Protein AF-A0A2D7VYF1-F1 (afdb_monomer_lite)

Secondary structure (DSSP, 8-state):
--TTTTSHHHHHHHHHHHTGGGHHHHHHHH---HHHHHHHHTT--SS--HHHHHHHHHHHHT--

Sequence (64 aa):
MKDRERDILGYVLQEMDTRKGQLPIIAQRTKIPYRTLQKLSFRETTNPRIQMVQTLYNYFLGAD

Radius of gyration: 11.19 Å; chains: 1; bounding box: 21×31×29 Å

pLDDT: mean 86.52, std 14.15, range [43.19, 95.62]

Structure (mmCIF, N/CA/C/O backbone):
data_AF-A0A2D7VYF1-F1
#
_entry.id   AF-A0A2D7VYF1-F1
#
loop_
_atom_site.group_PDB
_atom_site.id
_atom_site.type_symbol
_atom_site.label_atom_id
_atom_site.label_alt_id
_atom_site.label_comp_id
_atom_site.label_asym_id
_atom_site.label_entity_id
_atom_site.label_seq_id
_atom_site.pdbx_PDB_ins_code
_atom_site.Cartn_x
_atom_site.Cartn_y
_atom_site.Cartn_z
_atom_site.occupancy
_atom_site.B_iso_or_equiv
_atom_site.auth_seq_id
_atom_site.auth_comp_id
_atom_site.auth_asym_id
_atom_site.auth_atom_id
_atom_site.pdbx_PDB_model_num
ATOM 1 N N . MET A 1 1 ? -0.081 -21.126 -17.566 1.00 43.19 1 MET A N 1
ATOM 2 C CA . MET A 1 1 ? -0.519 -20.862 -16.179 1.00 43.19 1 MET A CA 1
ATOM 3 C C . MET A 1 1 ? 0.503 -19.933 -15.540 1.00 43.19 1 MET A C 1
ATOM 5 O O . MET A 1 1 ? 1.647 -20.337 -15.380 1.00 43.19 1 MET A O 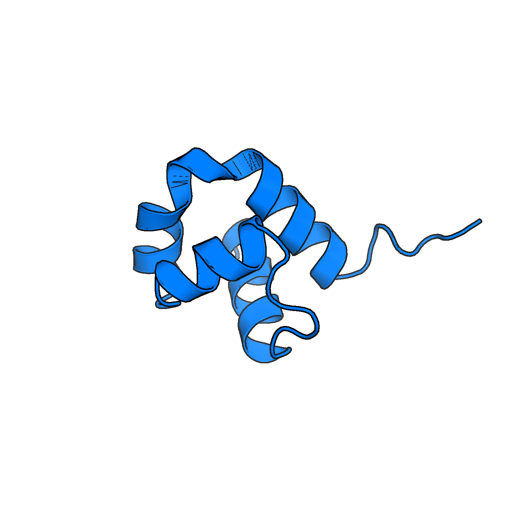1
ATOM 9 N N . LYS A 1 2 ? 0.168 -18.662 -15.295 1.00 43.47 2 LYS A N 1
ATOM 10 C CA . LYS A 1 2 ? 1.010 -17.772 -14.479 1.00 43.47 2 LYS A CA 1
ATOM 11 C C . LYS A 1 2 ? 0.277 -17.601 -13.154 1.00 43.47 2 LYS A C 1
ATOM 13 O O . LYS A 1 2 ? -0.425 -16.621 -12.967 1.00 43.47 2 LYS A O 1
ATOM 18 N N . ASP A 1 3 ? 0.446 -18.559 -12.248 1.00 45.38 3 ASP A N 1
ATOM 19 C CA . ASP A 1 3 ? -0.022 -18.507 -10.850 1.00 45.38 3 ASP A CA 1
ATOM 20 C C . ASP A 1 3 ? 0.677 -17.398 -10.023 1.00 45.38 3 ASP A C 1
ATOM 22 O O . ASP A 1 3 ? 0.946 -17.558 -8.838 1.00 45.38 3 ASP A O 1
ATOM 26 N N . ARG A 1 4 ? 1.023 -16.259 -10.639 1.00 48.31 4 ARG A N 1
ATOM 27 C CA . ARG A 1 4 ? 1.722 -15.135 -9.994 1.00 48.31 4 ARG A CA 1
ATOM 28 C C . ARG A 1 4 ? 0.789 -14.020 -9.527 1.00 48.31 4 ARG A C 1
ATOM 30 O O . ARG A 1 4 ? 1.261 -13.057 -8.949 1.00 48.31 4 ARG A O 1
ATOM 37 N N . GLU A 1 5 ? -0.520 -14.156 -9.722 1.00 47.75 5 GLU A N 1
ATOM 38 C CA . GLU A 1 5 ? -1.518 -13.280 -9.081 1.00 47.75 5 GLU A CA 1
ATOM 39 C C . GLU A 1 5 ? -1.725 -13.610 -7.589 1.00 47.75 5 GLU A C 1
ATOM 41 O O . GLU A 1 5 ? -2.566 -13.011 -6.931 1.00 47.75 5 GLU A O 1
ATOM 46 N N . ARG A 1 6 ? -0.936 -14.537 -7.023 1.00 56.81 6 ARG A N 1
ATOM 47 C CA . ARG A 1 6 ? -0.932 -14.871 -5.591 1.00 56.81 6 ARG A CA 1
ATOM 48 C C . ARG A 1 6 ? 0.439 -14.692 -4.931 1.00 56.81 6 ARG A C 1
ATOM 50 O O . ARG A 1 6 ? 0.773 -15.433 -4.011 1.00 56.81 6 ARG A O 1
ATOM 57 N N . ASP A 1 7 ? 1.252 -13.741 -5.392 1.00 85.19 7 ASP A N 1
ATOM 58 C CA . ASP A 1 7 ? 2.371 -13.253 -4.579 1.00 85.19 7 ASP A CA 1
ATOM 59 C C . ASP A 1 7 ? 1.926 -12.072 -3.694 1.00 85.19 7 ASP A C 1
ATOM 61 O O . ASP A 1 7 ? 0.921 -11.406 -3.955 1.00 85.19 7 ASP A O 1
ATOM 65 N N . ILE A 1 8 ? 2.644 -11.851 -2.589 1.00 89.31 8 ILE A N 1
ATOM 66 C CA . ILE A 1 8 ? 2.303 -10.831 -1.581 1.00 89.31 8 ILE A CA 1
ATOM 67 C C . ILE A 1 8 ? 2.174 -9.443 -2.230 1.00 89.31 8 ILE A C 1
ATOM 69 O O . ILE A 1 8 ? 1.301 -8.658 -1.859 1.00 89.31 8 ILE A O 1
ATOM 73 N N . LEU A 1 9 ? 3.016 -9.142 -3.225 1.00 89.25 9 LEU A N 1
ATOM 74 C CA . LEU A 1 9 ? 2.981 -7.870 -3.937 1.00 89.25 9 LEU A CA 1
ATOM 75 C C . LEU A 1 9 ? 1.712 -7.733 -4.787 1.00 89.25 9 LEU A C 1
ATOM 77 O O . LEU A 1 9 ? 1.077 -6.684 -4.742 1.00 89.25 9 LEU A O 1
ATOM 81 N N . GLY A 1 10 ? 1.320 -8.772 -5.522 1.00 89.38 10 GLY A N 1
ATOM 82 C CA . GLY A 1 10 ? 0.093 -8.806 -6.313 1.00 89.38 10 GLY A CA 1
ATOM 83 C C . GLY A 1 10 ? -1.146 -8.564 -5.456 1.00 89.38 10 GLY A C 1
ATOM 84 O O . GLY A 1 10 ? -1.955 -7.699 -5.791 1.00 89.38 10 GLY A O 1
ATOM 85 N N . TYR A 1 11 ? -1.233 -9.232 -4.302 1.00 91.62 11 TYR A N 1
ATOM 86 C CA . TYR A 1 11 ? -2.306 -8.998 -3.332 1.00 91.62 11 TYR A CA 1
ATOM 87 C C . TYR A 1 11 ? -2.324 -7.545 -2.837 1.00 91.62 11 TYR A C 1
ATOM 89 O O . TYR A 1 11 ? -3.358 -6.882 -2.874 1.00 91.62 11 TYR A O 1
ATOM 97 N N . VAL A 1 12 ? -1.168 -7.010 -2.427 1.00 92.88 12 VAL A N 1
ATOM 98 C CA . VAL A 1 12 ? -1.061 -5.620 -1.957 1.00 92.88 12 VAL A CA 1
ATOM 99 C C . VAL A 1 12 ? -1.479 -4.632 -3.043 1.00 92.88 12 VAL A C 1
ATOM 101 O O . VAL A 1 12 ? -2.198 -3.682 -2.749 1.00 92.88 12 VAL A O 1
ATOM 104 N N . LEU A 1 13 ? -1.066 -4.836 -4.295 1.00 91.62 13 LEU A N 1
ATOM 105 C CA . LEU A 1 13 ? -1.446 -3.960 -5.405 1.00 91.62 13 LEU A CA 1
ATOM 106 C C . LEU A 1 13 ? -2.952 -4.022 -5.691 1.00 91.62 13 LEU A C 1
ATOM 10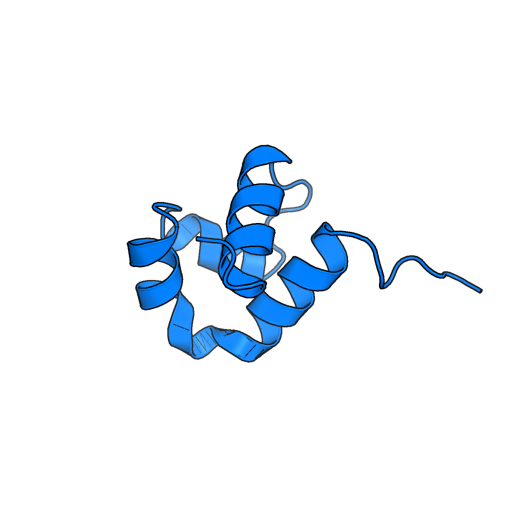8 O O . LEU A 1 13 ? -3.558 -2.978 -5.924 1.00 91.62 13 LEU A O 1
ATOM 112 N N . GLN A 1 14 ? -3.563 -5.205 -5.614 1.00 92.25 14 GLN A N 1
ATOM 113 C CA . GLN A 1 14 ? -5.010 -5.367 -5.758 1.00 92.25 14 GLN A CA 1
ATOM 114 C C . GLN A 1 14 ? -5.778 -4.635 -4.646 1.00 92.25 14 GLN A C 1
ATOM 116 O O . GLN A 1 14 ? -6.714 -3.886 -4.927 1.00 92.25 14 GLN A O 1
ATOM 121 N N . GLU A 1 15 ? -5.361 -4.781 -3.389 1.00 93.81 15 GLU A N 1
ATOM 122 C CA . GLU A 1 15 ? -5.961 -4.061 -2.259 1.00 93.81 15 GLU A CA 1
ATOM 123 C C . GLU A 1 15 ? -5.763 -2.541 -2.367 1.00 93.81 15 GLU A C 1
ATOM 125 O O . GLU A 1 15 ? -6.669 -1.752 -2.099 1.00 93.81 15 GLU A O 1
ATOM 130 N N . MET A 1 16 ? -4.600 -2.102 -2.845 1.00 92.50 16 MET A N 1
ATOM 131 C CA . MET A 1 16 ? -4.334 -0.692 -3.134 1.00 92.50 16 MET A CA 1
ATOM 132 C C . MET A 1 16 ? -5.212 -0.147 -4.269 1.00 92.50 16 MET A C 1
ATOM 134 O O . MET A 1 16 ? -5.570 1.034 -4.246 1.00 92.50 16 MET A O 1
ATOM 138 N N . ASP A 1 17 ? -5.563 -0.980 -5.252 1.00 90.94 17 ASP A N 1
ATOM 139 C CA . ASP A 1 17 ? -6.448 -0.611 -6.354 1.00 90.94 17 ASP A CA 1
ATOM 140 C C . ASP A 1 17 ? -7.916 -0.493 -5.903 1.00 90.94 17 ASP A C 1
ATOM 142 O O . ASP A 1 17 ? -8.610 0.438 -6.319 1.00 90.94 17 ASP A O 1
ATOM 146 N N . THR A 1 18 ? -8.381 -1.370 -5.009 1.00 92.12 18 THR A N 1
ATOM 147 C CA . THR A 1 18 ? -9.750 -1.319 -4.460 1.00 92.12 18 THR A CA 1
ATOM 148 C C . THR A 1 18 ? -9.940 -0.189 -3.440 1.00 92.12 18 THR A C 1
ATOM 150 O O . THR A 1 18 ? -11.038 0.352 -3.310 1.00 92.12 18 THR A O 1
ATOM 153 N N . ARG A 1 19 ? -8.871 0.226 -2.746 1.00 91.81 19 ARG A N 1
ATOM 154 C CA . ARG A 1 19 ? -8.914 1.198 -1.636 1.00 91.81 19 ARG A CA 1
ATOM 155 C C . ARG A 1 19 ? -8.330 2.576 -1.981 1.00 91.81 19 ARG A C 1
ATOM 157 O O . ARG A 1 19 ? -7.911 3.306 -1.081 1.00 91.81 19 ARG A O 1
ATOM 164 N N . LYS A 1 20 ? -8.341 2.997 -3.254 1.00 84.88 20 LYS A N 1
ATOM 165 C CA . LYS A 1 20 ? -7.800 4.307 -3.707 1.00 84.88 20 LYS A CA 1
ATOM 166 C C . LYS A 1 20 ? -8.347 5.521 -2.948 1.00 84.88 20 LYS A C 1
ATOM 168 O O . LYS A 1 20 ? -7.623 6.487 -2.730 1.00 84.88 20 LYS A O 1
ATOM 173 N N . GLY A 1 21 ? -9.602 5.473 -2.501 1.00 91.00 21 GLY A N 1
ATOM 174 C CA . GLY A 1 21 ? -10.206 6.541 -1.693 1.00 91.00 21 GLY A CA 1
ATOM 175 C C . GLY A 1 21 ? -9.742 6.578 -0.229 1.00 91.00 21 GLY A C 1
ATOM 176 O O . GLY A 1 21 ? -10.001 7.551 0.469 1.00 91.00 21 GLY A O 1
ATOM 177 N N . GLN A 1 22 ? -9.056 5.537 0.250 1.00 94.31 22 GLN A N 1
ATOM 178 C CA . GLN A 1 22 ? -8.709 5.344 1.664 1.00 94.31 22 GLN A CA 1
ATOM 179 C C . GLN A 1 22 ? -7.215 5.533 1.955 1.00 94.31 22 GLN A C 1
ATOM 181 O O . GLN A 1 22 ? -6.789 5.368 3.098 1.00 94.31 22 GLN A O 1
ATOM 186 N N . LEU A 1 23 ? -6.410 5.919 0.959 1.00 93.62 23 LEU A N 1
ATOM 187 C CA . LEU A 1 23 ? -4.964 6.114 1.112 1.00 93.62 23 LEU A CA 1
ATOM 188 C C . LEU A 1 23 ? -4.560 6.983 2.327 1.00 93.62 23 LEU A C 1
ATOM 190 O O . LEU A 1 23 ? -3.567 6.635 2.968 1.00 93.62 23 LEU A O 1
ATOM 194 N N . PRO A 1 24 ? -5.290 8.055 2.715 1.00 95.12 24 PRO A N 1
ATOM 195 C CA . PRO A 1 24 ? -4.967 8.806 3.934 1.00 95.12 24 PRO A CA 1
ATOM 196 C C . PRO A 1 24 ? -5.081 7.971 5.221 1.00 95.12 24 PRO A C 1
ATOM 198 O O . PRO A 1 24 ? -4.233 8.076 6.106 1.00 95.12 24 PRO A O 1
ATOM 201 N N . ILE A 1 25 ? -6.094 7.104 5.314 1.00 95.56 25 ILE A N 1
ATOM 202 C CA . ILE A 1 25 ? -6.325 6.225 6.472 1.00 95.56 25 ILE A CA 1
ATOM 203 C C . ILE A 1 25 ? -5.244 5.145 6.526 1.00 95.56 25 ILE A C 1
ATOM 205 O O . ILE A 1 25 ? -4.655 4.899 7.580 1.00 95.56 25 ILE A O 1
ATOM 209 N N . ILE A 1 26 ? -4.940 4.544 5.373 1.00 94.88 26 ILE A N 1
ATOM 210 C CA . ILE A 1 26 ? -3.890 3.528 5.244 1.00 94.88 26 ILE A CA 1
ATOM 211 C C . ILE A 1 26 ? -2.544 4.124 5.672 1.00 94.88 26 ILE A C 1
ATOM 213 O O . ILE A 1 26 ? -1.826 3.503 6.453 1.00 94.88 26 ILE A O 1
ATOM 217 N N . ALA A 1 27 ? -2.228 5.355 5.255 1.00 95.62 27 ALA A N 1
ATOM 218 C CA . ALA A 1 27 ? -1.006 6.051 5.663 1.00 95.62 27 ALA A CA 1
ATOM 219 C C . ALA A 1 27 ? -0.919 6.232 7.186 1.00 95.62 27 ALA A C 1
ATOM 221 O O . ALA A 1 27 ? 0.121 5.980 7.796 1.00 95.62 27 ALA A O 1
ATOM 222 N N . GLN A 1 28 ? -2.021 6.634 7.824 1.00 95.31 28 GLN A N 1
ATOM 223 C CA . GLN A 1 28 ? -2.062 6.853 9.269 1.00 95.31 28 GLN A CA 1
ATOM 224 C C . GLN A 1 28 ? -1.841 5.559 10.068 1.00 95.31 28 GLN A C 1
ATOM 226 O O . GLN A 1 28 ? -1.150 5.583 11.097 1.00 95.31 28 GLN A O 1
ATOM 231 N N . ARG A 1 29 ? -2.431 4.452 9.599 1.00 95.25 29 ARG A N 1
ATOM 232 C CA . ARG A 1 29 ? -2.380 3.135 10.250 1.00 95.25 29 ARG A CA 1
ATOM 233 C C . ARG A 1 29 ? -1.038 2.440 10.043 1.00 95.25 29 ARG A C 1
ATOM 235 O O . ARG A 1 29 ? -0.436 2.007 11.013 1.00 95.25 29 ARG A O 1
ATOM 242 N N . THR A 1 30 ? -0.530 2.436 8.815 1.00 94.44 30 THR A N 1
ATOM 243 C CA . THR A 1 30 ? 0.717 1.741 8.443 1.00 94.44 30 THR A CA 1
ATOM 244 C C . THR A 1 30 ? 1.985 2.552 8.706 1.00 94.44 30 THR A C 1
ATOM 246 O O . THR A 1 30 ? 3.089 2.034 8.568 1.00 94.44 30 THR A O 1
ATOM 249 N N . LYS A 1 31 ? 1.850 3.850 9.020 1.00 94.75 31 LYS A N 1
ATOM 250 C CA . LYS A 1 31 ? 2.957 4.826 9.097 1.00 94.75 31 LYS A CA 1
ATOM 251 C C . LYS A 1 31 ? 3.742 4.987 7.789 1.00 94.75 31 LYS A C 1
ATOM 253 O O . LYS A 1 31 ? 4.782 5.644 7.771 1.00 94.75 31 LYS A O 1
ATOM 258 N N . ILE A 1 32 ? 3.232 4.453 6.680 1.00 94.19 32 ILE A N 1
ATOM 259 C CA . ILE A 1 32 ? 3.802 4.666 5.353 1.00 94.19 32 ILE A CA 1
ATOM 260 C C . ILE A 1 32 ? 3.344 6.043 4.854 1.00 94.19 32 ILE A C 1
ATOM 262 O O . ILE A 1 32 ? 2.153 6.353 4.917 1.00 94.19 32 ILE A O 1
ATOM 266 N N . PRO A 1 33 ? 4.247 6.889 4.325 1.00 95.12 33 PRO A N 1
ATOM 267 C CA . PRO A 1 33 ? 3.861 8.202 3.825 1.00 95.12 33 PRO A CA 1
ATOM 268 C C . PRO A 1 33 ? 2.784 8.114 2.739 1.00 95.12 33 PRO A C 1
ATOM 270 O O . PRO A 1 33 ? 2.913 7.340 1.790 1.00 95.12 33 PRO A O 1
ATOM 273 N N . TYR A 1 34 ? 1.770 8.978 2.821 1.00 94.25 34 TYR A N 1
ATOM 274 C CA . TYR A 1 34 ? 0.683 9.058 1.836 1.00 94.25 34 TYR A CA 1
ATOM 275 C C . TYR A 1 34 ? 1.197 9.142 0.392 1.00 94.25 34 TYR A C 1
ATOM 277 O O . TYR A 1 34 ? 0.723 8.425 -0.48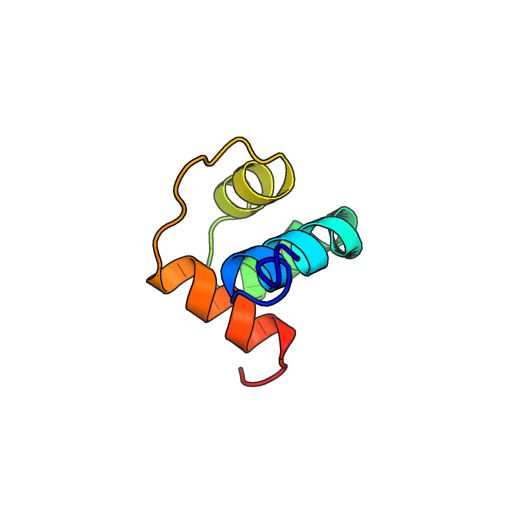4 1.00 94.25 34 TYR A O 1
ATOM 285 N N . ARG A 1 35 ? 2.236 9.952 0.150 1.00 93.19 35 ARG A N 1
ATOM 286 C CA . ARG A 1 35 ? 2.855 10.087 -1.176 1.00 93.19 35 ARG A CA 1
ATOM 287 C C . ARG A 1 35 ? 3.439 8.768 -1.694 1.00 93.19 35 ARG A C 1
ATOM 289 O O . ARG A 1 35 ? 3.398 8.511 -2.891 1.00 93.19 35 ARG A O 1
ATOM 296 N N . THR A 1 36 ? 3.973 7.928 -0.811 1.00 92.75 36 THR A N 1
ATOM 297 C CA . THR A 1 36 ? 4.470 6.592 -1.166 1.00 92.75 36 THR A CA 1
ATOM 298 C C . THR A 1 36 ? 3.315 5.675 -1.549 1.00 92.75 36 THR A C 1
ATOM 300 O O . THR A 1 36 ? 3.393 4.990 -2.564 1.00 92.75 36 THR A O 1
ATOM 303 N N . LEU A 1 37 ? 2.217 5.715 -0.791 1.00 94.25 37 LEU A N 1
ATOM 304 C CA . LEU A 1 37 ? 1.007 4.956 -1.107 1.00 94.25 37 LEU A CA 1
ATOM 305 C C . LEU A 1 37 ? 0.374 5.401 -2.429 1.00 94.25 37 LEU A C 1
ATOM 307 O O . LEU A 1 37 ? -0.030 4.552 -3.215 1.00 94.25 37 LEU A O 1
ATOM 311 N N . GLN A 1 38 ? 0.353 6.705 -2.721 1.00 92.94 38 GLN A N 1
ATOM 312 C CA . GLN A 1 38 ? -0.077 7.214 -4.025 1.00 92.94 38 GLN A CA 1
ATOM 313 C C . GLN A 1 38 ? 0.779 6.633 -5.150 1.00 92.94 38 GLN A C 1
ATOM 315 O O . GLN A 1 38 ? 0.237 6.023 -6.063 1.00 92.94 38 GLN A O 1
ATOM 320 N N . LYS A 1 39 ? 2.110 6.743 -5.060 1.00 91.75 39 LYS A N 1
ATOM 321 C CA . LYS A 1 39 ? 3.020 6.189 -6.076 1.00 91.75 39 LYS A CA 1
ATOM 322 C C . LYS A 1 39 ? 2.845 4.686 -6.274 1.00 91.75 39 LYS A C 1
ATOM 324 O O . LYS A 1 39 ? 2.971 4.199 -7.393 1.00 91.75 39 LYS A O 1
ATOM 329 N N . LEU A 1 40 ? 2.578 3.949 -5.199 1.00 90.50 40 LEU A N 1
ATOM 330 C CA . LEU A 1 40 ? 2.310 2.517 -5.271 1.00 90.50 40 LEU A CA 1
ATOM 331 C C . LEU A 1 40 ? 0.966 2.234 -5.961 1.00 90.50 40 LEU A C 1
ATOM 333 O O . LEU A 1 40 ? 0.908 1.403 -6.861 1.00 90.50 40 LEU A O 1
ATOM 337 N N . SER A 1 41 ? -0.087 2.973 -5.600 1.00 88.81 41 SER A N 1
ATOM 338 C CA . SER A 1 41 ? -1.429 2.857 -6.188 1.00 88.81 41 SER A CA 1
ATOM 339 C C . SER A 1 41 ? -1.470 3.243 -7.673 1.00 88.81 41 SER A C 1
ATOM 341 O O . SER A 1 41 ? -2.166 2.616 -8.467 1.00 88.81 41 SER A O 1
ATOM 343 N N . PHE A 1 4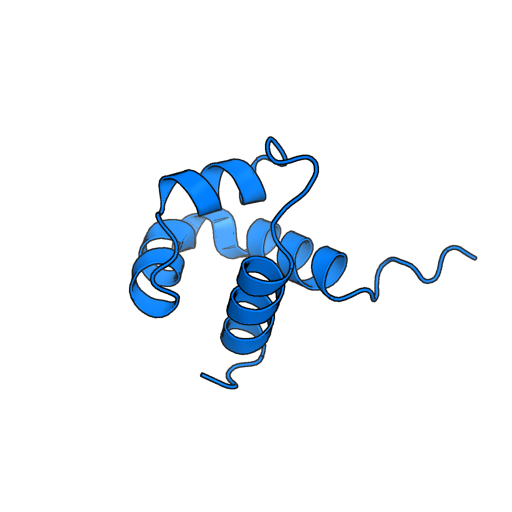2 ? -0.677 4.239 -8.073 1.00 89.69 42 PHE A N 1
ATOM 344 C CA . PHE A 1 42 ? -0.498 4.638 -9.472 1.00 89.69 42 PHE A CA 1
ATOM 345 C C . PHE A 1 42 ? 0.519 3.772 -10.228 1.00 89.69 42 PHE A C 1
ATOM 347 O O . PHE A 1 42 ? 0.756 4.006 -11.409 1.00 89.69 42 PHE A O 1
ATOM 354 N N . ARG A 1 43 ? 1.114 2.763 -9.574 1.00 87.75 43 ARG A N 1
ATOM 355 C CA . ARG A 1 43 ? 2.145 1.876 -10.143 1.00 87.75 43 ARG A CA 1
ATOM 356 C C . ARG A 1 43 ? 3.379 2.621 -10.674 1.00 87.75 43 ARG A C 1
ATOM 358 O O . ARG A 1 43 ? 4.122 2.096 -11.495 1.00 87.75 43 ARG A O 1
ATOM 365 N N . GLU A 1 44 ? 3.646 3.816 -10.150 1.00 90.12 44 GLU A N 1
ATOM 366 C CA . GLU A 1 44 ? 4.862 4.592 -10.433 1.00 90.12 44 GLU A CA 1
ATOM 367 C C . GLU A 1 44 ? 6.100 3.987 -9.757 1.00 90.12 44 GLU A C 1
ATOM 369 O O . GLU A 1 44 ? 7.238 4.294 -10.111 1.00 90.12 44 GLU A O 1
ATOM 374 N N . THR A 1 45 ? 5.895 3.144 -8.741 1.00 86.00 45 THR A N 1
ATOM 375 C CA . THR A 1 45 ? 6.981 2.447 -8.047 1.00 86.00 45 THR A CA 1
ATOM 376 C C . THR A 1 45 ? 7.221 1.082 -8.682 1.00 86.00 45 THR A C 1
ATOM 378 O O . THR A 1 45 ? 6.501 0.131 -8.397 1.00 86.00 45 THR A O 1
ATOM 381 N N . THR A 1 46 ? 8.272 0.971 -9.497 1.00 76.88 46 THR A N 1
ATOM 382 C CA . THR A 1 46 ? 8.635 -0.276 -10.194 1.00 76.88 46 THR A CA 1
ATOM 383 C C . THR A 1 46 ? 9.120 -1.384 -9.254 1.00 76.88 46 THR A C 1
ATOM 385 O O . THR A 1 46 ? 8.908 -2.559 -9.534 1.00 76.88 46 THR A O 1
ATOM 388 N N . ASN A 1 47 ? 9.781 -1.033 -8.144 1.00 79.62 47 ASN A N 1
ATOM 389 C CA . ASN A 1 47 ? 10.317 -2.005 -7.186 1.00 79.62 47 ASN A CA 1
ATOM 390 C C . ASN A 1 47 ? 10.116 -1.522 -5.735 1.00 79.62 47 ASN A C 1
ATOM 392 O O . ASN A 1 47 ? 10.975 -0.816 -5.192 1.00 79.62 47 ASN A O 1
ATOM 396 N N . PRO A 1 48 ? 8.961 -1.819 -5.113 1.00 84.94 48 PRO A N 1
ATOM 397 C CA . PRO A 1 48 ? 8.709 -1.448 -3.728 1.00 84.94 48 PRO A CA 1
ATOM 398 C C . PRO A 1 48 ? 9.569 -2.280 -2.767 1.00 84.94 48 PRO A C 1
ATOM 400 O O . PRO A 1 48 ? 9.817 -3.464 -2.976 1.00 84.94 48 PRO A O 1
ATOM 403 N N . ARG A 1 49 ? 10.017 -1.659 -1.669 1.00 90.50 49 ARG A N 1
ATOM 404 C CA . ARG A 1 49 ? 10.811 -2.352 -0.640 1.00 90.50 49 ARG A CA 1
ATOM 405 C C . ARG A 1 49 ? 9.990 -3.475 -0.002 1.00 90.50 49 ARG A C 1
ATOM 407 O O . ARG A 1 49 ? 8.866 -3.229 0.427 1.00 90.50 49 ARG A O 1
ATOM 414 N N . ILE A 1 50 ? 10.590 -4.655 0.172 1.00 88.50 50 ILE A N 1
ATOM 415 C CA . ILE A 1 50 ? 9.909 -5.837 0.734 1.00 88.50 50 ILE A CA 1
ATOM 416 C C . ILE A 1 50 ? 9.276 -5.577 2.110 1.00 88.50 50 ILE A C 1
ATOM 418 O O . ILE A 1 50 ? 8.152 -5.997 2.353 1.00 88.50 50 ILE 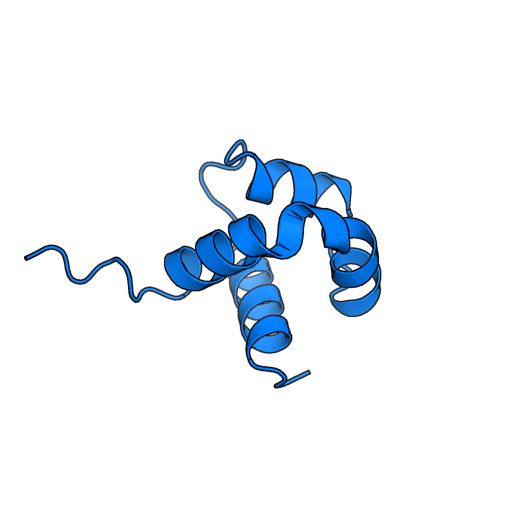A O 1
ATOM 422 N N . GLN A 1 51 ? 9.939 -4.800 2.974 1.00 91.69 51 GLN A N 1
ATOM 423 C CA . GLN A 1 51 ? 9.412 -4.432 4.293 1.00 91.69 51 GLN A CA 1
ATOM 424 C C . GLN A 1 51 ? 8.093 -3.651 4.192 1.00 91.69 51 GLN A C 1
ATOM 426 O O . GLN A 1 51 ? 7.161 -3.915 4.938 1.00 91.69 51 GLN A O 1
ATOM 431 N N . MET A 1 52 ? 7.995 -2.725 3.236 1.00 93.44 52 MET A N 1
ATOM 432 C CA . MET A 1 52 ? 6.786 -1.932 3.003 1.00 93.44 52 MET A CA 1
ATOM 433 C C . MET A 1 52 ? 5.644 -2.803 2.479 1.00 93.44 52 MET A C 1
ATOM 435 O O . MET A 1 52 ? 4.508 -2.665 2.924 1.00 93.44 52 MET A O 1
ATOM 439 N N . VAL A 1 53 ? 5.960 -3.708 1.548 1.00 93.06 53 VAL A N 1
ATOM 440 C CA . VAL A 1 53 ? 5.001 -4.675 1.003 1.00 93.06 53 VAL A CA 1
ATOM 441 C C . VAL A 1 53 ? 4.464 -5.568 2.124 1.00 93.06 53 VAL A C 1
ATOM 443 O O . VAL A 1 53 ? 3.257 -5.750 2.220 1.00 93.06 53 VAL A O 1
ATOM 446 N N . GLN A 1 54 ? 5.329 -6.041 3.026 1.00 92.88 54 GLN A N 1
ATOM 447 C CA . GLN A 1 54 ? 4.919 -6.858 4.168 1.00 92.88 54 GLN A CA 1
ATOM 448 C C . GLN A 1 54 ? 4.045 -6.088 5.169 1.00 92.88 54 GLN A C 1
ATOM 450 O O . GLN A 1 54 ? 3.042 -6.625 5.628 1.00 92.88 54 GLN A O 1
ATOM 455 N N . THR A 1 55 ? 4.377 -4.831 5.485 1.00 95.19 55 THR A N 1
ATOM 456 C CA . THR A 1 55 ? 3.536 -3.984 6.351 1.00 95.19 55 THR A CA 1
ATOM 457 C C . THR A 1 55 ? 2.141 -3.793 5.757 1.00 95.19 55 THR A C 1
ATOM 459 O O . THR A 1 55 ? 1.148 -3.961 6.454 1.00 95.19 55 THR A O 1
ATOM 462 N N . LEU A 1 56 ? 2.046 -3.488 4.459 1.00 94.62 56 LEU A N 1
ATOM 463 C CA . LEU A 1 56 ? 0.751 -3.341 3.787 1.00 94.62 56 LEU A CA 1
ATOM 464 C C . LEU A 1 56 ? -0.030 -4.652 3.755 1.00 94.62 56 LEU A C 1
ATOM 466 O O . LEU A 1 56 ? -1.234 -4.654 3.988 1.00 94.62 56 LEU A O 1
ATOM 470 N N . TYR A 1 57 ? 0.656 -5.763 3.499 1.00 94.69 57 TYR A N 1
ATOM 471 C CA . TYR A 1 57 ? 0.053 -7.086 3.517 1.00 94.69 57 TYR A CA 1
ATOM 472 C C . TYR A 1 57 ? -0.558 -7.414 4.883 1.00 94.69 57 TYR A C 1
ATOM 474 O O . TYR A 1 57 ? -1.729 -7.781 4.951 1.00 94.69 57 TYR A O 1
ATOM 482 N N . ASN A 1 58 ? 0.193 -7.212 5.970 1.00 94.19 58 ASN A N 1
ATOM 483 C CA . ASN A 1 58 ? -0.287 -7.451 7.333 1.00 94.19 58 ASN A CA 1
ATOM 484 C C . ASN A 1 58 ? -1.496 -6.567 7.671 1.00 94.19 58 ASN A C 1
ATOM 486 O O . ASN A 1 58 ? -2.512 -7.079 8.145 1.00 94.19 58 ASN A O 1
ATOM 490 N N . TYR A 1 59 ? -1.424 -5.275 7.336 1.00 94.75 59 TYR A N 1
ATOM 491 C CA . TYR A 1 59 ? -2.528 -4.335 7.512 1.00 94.75 59 TYR A CA 1
ATOM 492 C C . TYR A 1 59 ? -3.799 -4.792 6.782 1.00 94.75 59 TYR A C 1
ATOM 494 O O . TYR A 1 59 ? -4.896 -4.755 7.339 1.00 94.75 59 TYR A O 1
ATOM 502 N N . PHE A 1 60 ? -3.673 -5.256 5.536 1.00 93.38 60 PHE A N 1
ATOM 503 C CA . PHE A 1 60 ? -4.816 -5.721 4.750 1.00 93.38 60 PHE A CA 1
ATOM 504 C C . PHE A 1 60 ? -5.374 -7.070 5.208 1.00 93.38 60 PHE A C 1
ATOM 506 O O . PHE A 1 60 ? -6.565 -7.305 5.020 1.00 93.38 60 PHE A O 1
ATOM 513 N N . LEU A 1 61 ? -4.555 -7.929 5.819 1.00 91.94 61 LEU A N 1
ATOM 514 C CA . LEU A 1 61 ? -5.019 -9.156 6.473 1.00 91.94 61 LEU A CA 1
ATOM 515 C C . LEU A 1 61 ? -5.697 -8.906 7.830 1.00 91.94 61 LEU A C 1
ATOM 517 O O . LEU A 1 61 ? -6.296 -9.829 8.377 1.00 91.94 61 LEU A O 1
ATOM 521 N N . GLY A 1 62 ? -5.605 -7.692 8.385 1.00 88.12 62 GLY A N 1
ATOM 522 C CA . GLY A 1 62 ? -6.078 -7.399 9.740 1.00 88.12 62 GLY A CA 1
ATOM 523 C C . GLY A 1 62 ? -5.198 -8.017 10.831 1.00 88.12 62 GLY A C 1
ATOM 524 O O . GLY A 1 62 ? -5.686 -8.288 11.923 1.00 88.12 62 GLY A O 1
ATOM 525 N N . ALA A 1 63 ? -3.923 -8.270 10.523 1.00 71.88 63 ALA A N 1
ATOM 526 C CA . ALA A 1 63 ? -2.932 -8.817 11.452 1.00 71.88 63 ALA A CA 1
ATOM 527 C C . ALA A 1 63 ? -2.132 -7.726 12.205 1.00 71.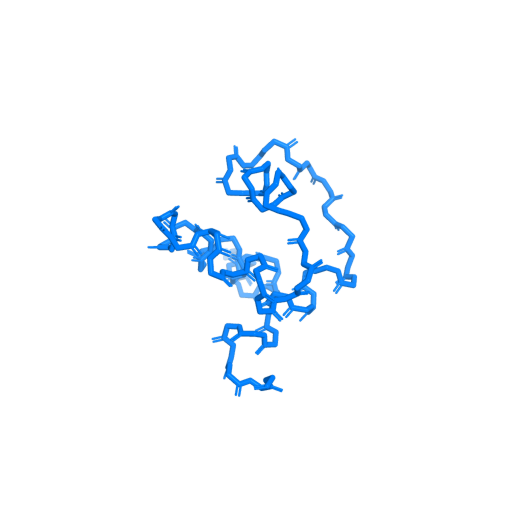88 63 ALA A C 1
ATOM 529 O O . ALA A 1 63 ? -1.110 -8.046 12.812 1.00 71.88 63 ALA A O 1
ATOM 530 N N . ASP A 1 64 ? -2.581 -6.466 12.132 1.00 53.41 64 ASP A N 1
ATOM 531 C CA . ASP A 1 64 ? -2.024 -5.269 12.794 1.00 53.41 64 ASP A CA 1
ATOM 532 C C . ASP A 1 64 ? -2.905 -4.793 13.962 1.00 53.41 64 ASP A C 1
ATOM 534 O O . ASP A 1 64 ? -4.150 -4.790 13.802 1.00 53.41 64 ASP A O 1
#

Foldseek 3Di:
DPPVCPDLLNVLQVVLQVCVVCLVVLCVVLVPDSVVSVCSNVVVDVDDDPVSSVSSSCVVVVVD